Protein AF-A0A444XYI2-F1 (afdb_monomer)

Secondary structure (DSSP, 8-state):
-HHHHHHHHHHHHTT--TTTEEEE---SSHHHHHHHHHHHH--TT-------GGGT--S-S----------S-TTSSTT----TTS-EEEETT--

InterPro domains:
  IPR015421 Pyridoxal phosphate-dependent transferase, major domain [G3DSA:3.40.640.10] (1-85)
  IPR015424 Pyridoxal phosphate-dependent transferase [SSF53383] (3-74)
  IPR039429 Serine hydroxymethyltransferase-like domain [PF00464] (3-56)
  IPR049943 Serine hydroxymethyltransferase-like [PTHR11680] (3-56)

Radius of gyration: 14.8 Å; Cα contacts (8 Å, |Δi|>4): 77; chains: 1; bounding box: 29×27×4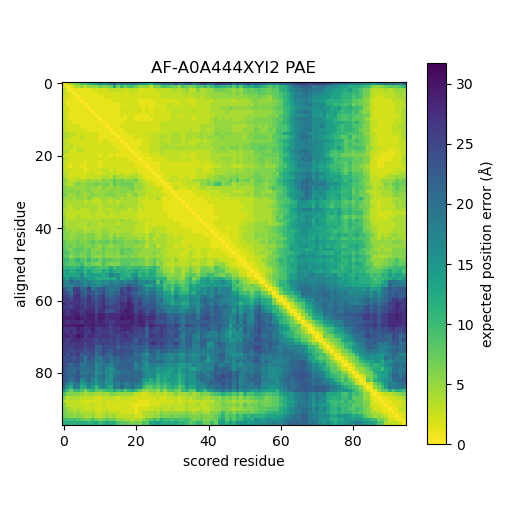8 Å

Structure (mmCIF, N/CA/C/O backbone):
data_AF-A0A444XYI2-F1
#
_entry.id   AF-A0A444XYI2-F1
#
loop_
_atom_site.group_PDB
_atom_site.id
_atom_site.type_symbol
_atom_site.label_atom_id
_atom_site.label_alt_id
_atom_site.label_comp_id
_atom_site.label_asym_id
_atom_site.label_entity_id
_atom_site.label_seq_id
_atom_site.pdbx_PDB_ins_code
_atom_site.Cartn_x
_atom_site.Cartn_y
_atom_site.Cartn_z
_atom_site.occupancy
_atom_site.B_iso_or_equiv
_atom_site.auth_seq_id
_atom_site.auth_comp_id
_atom_site.auth_asym_id
_atom_site.auth_atom_id
_atom_site.pdbx_PDB_model_num
ATOM 1 N N . MET A 1 1 ? 0.939 -4.984 20.996 1.00 64.62 1 MET A N 1
ATOM 2 C CA . MET A 1 1 ? -0.159 -4.058 21.359 1.00 64.62 1 MET A CA 1
ATOM 3 C C . MET A 1 1 ? -0.024 -2.742 20.590 1.00 64.62 1 MET A C 1
ATOM 5 O O . MET A 1 1 ? -1.009 -2.314 20.004 1.00 64.62 1 MET A O 1
ATOM 9 N N . GLU A 1 2 ? 1.195 -2.205 20.461 1.00 86.50 2 GLU A N 1
ATOM 10 C CA . GLU A 1 2 ? 1.514 -0.983 19.693 1.00 86.50 2 GLU A CA 1
ATOM 11 C C . GLU A 1 2 ? 1.149 -1.015 18.199 1.00 86.50 2 GLU A C 1
ATOM 13 O O . GLU A 1 2 ? 0.566 -0.064 17.685 1.00 86.50 2 GLU A O 1
ATOM 18 N N . GLU A 1 3 ? 1.411 -2.120 17.493 1.00 90.75 3 GLU A N 1
ATOM 19 C CA . GLU A 1 3 ? 1.153 -2.198 16.045 1.00 90.75 3 GLU A CA 1
ATOM 20 C C . GLU A 1 3 ? -0.328 -1.987 15.694 1.00 90.75 3 GLU A C 1
ATOM 22 O O . GLU A 1 3 ? -0.660 -1.187 14.824 1.00 90.75 3 GLU A O 1
ATOM 27 N N . ARG A 1 4 ? -1.242 -2.646 16.419 1.00 93.06 4 ARG A N 1
ATOM 28 C CA . ARG A 1 4 ? -2.691 -2.507 16.194 1.00 93.06 4 ARG A CA 1
ATOM 29 C C . ARG A 1 4 ? -3.179 -1.083 16.462 1.00 93.06 4 ARG A C 1
ATOM 31 O O . ARG A 1 4 ? -4.091 -0.612 15.786 1.00 93.06 4 ARG A O 1
ATOM 38 N N . LEU A 1 5 ? -2.578 -0.396 17.436 1.00 94.12 5 LEU A N 1
ATOM 39 C CA . LEU A 1 5 ? -2.879 1.006 17.715 1.00 94.12 5 LEU A CA 1
ATOM 40 C C . LEU A 1 5 ? -2.394 1.910 16.575 1.00 94.12 5 LEU A C 1
ATOM 42 O O . LEU A 1 5 ? -3.139 2.791 16.149 1.00 94.12 5 LEU A O 1
ATOM 46 N N . CYS A 1 6 ? -1.189 1.667 16.054 1.00 92.31 6 CYS A N 1
ATOM 47 C CA . CYS A 1 6 ? -0.647 2.384 14.901 1.00 92.31 6 CYS A CA 1
ATOM 48 C C . CYS A 1 6 ? -1.544 2.211 13.665 1.00 92.31 6 CYS A C 1
ATOM 50 O O . CYS A 1 6 ? -1.963 3.197 13.062 1.00 92.31 6 CYS A O 1
ATOM 52 N N . GLN A 1 7 ? -1.944 0.973 13.361 1.00 92.12 7 GLN A N 1
ATOM 53 C CA . GLN A 1 7 ? -2.864 0.666 12.263 1.00 92.12 7 GLN A CA 1
ATOM 54 C C . GLN A 1 7 ? -4.205 1.404 12.417 1.00 92.12 7 GLN A C 1
ATOM 56 O O . GLN A 1 7 ? -4.686 2.030 11.472 1.00 92.12 7 GLN A O 1
ATOM 61 N N . LYS A 1 8 ? -4.796 1.388 13.620 1.00 93.88 8 LYS A N 1
ATOM 62 C CA . LYS A 1 8 ? -6.051 2.100 13.898 1.00 93.88 8 LYS A CA 1
ATOM 63 C C . LYS A 1 8 ? -5.908 3.610 13.681 1.00 93.88 8 LYS A C 1
ATOM 65 O O . LYS A 1 8 ? -6.716 4.198 12.967 1.00 93.88 8 LYS A O 1
ATOM 70 N N . ARG A 1 9 ? -4.861 4.223 14.241 1.00 94.00 9 ARG A N 1
ATOM 71 C CA . ARG A 1 9 ? -4.593 5.664 14.100 1.00 94.00 9 ARG A CA 1
ATOM 72 C C . ARG A 1 9 ? -4.331 6.069 12.656 1.00 94.00 9 ARG A C 1
ATOM 74 O O . ARG A 1 9 ? -4.772 7.135 12.248 1.00 94.00 9 ARG A O 1
ATOM 81 N N . ALA A 1 10 ? -3.649 5.228 11.882 1.00 90.81 10 ALA A N 1
ATOM 82 C CA . ALA A 1 10 ? -3.421 5.477 10.467 1.00 90.81 10 ALA A CA 1
ATOM 83 C C . ALA A 1 10 ? -4.749 5.565 9.699 1.00 90.81 10 ALA A C 1
ATOM 85 O O . ALA A 1 10 ? -4.995 6.544 9.000 1.00 90.81 10 ALA A O 1
ATOM 86 N N . LEU A 1 11 ? -5.644 4.592 9.881 1.00 91.69 11 LEU A N 1
ATOM 87 C CA . LEU A 1 11 ? -6.957 4.609 9.228 1.00 91.69 11 LEU A CA 1
ATOM 88 C C . LEU A 1 11 ? -7.802 5.816 9.666 1.00 91.69 11 LEU A C 1
ATOM 90 O O . LEU A 1 11 ? -8.433 6.453 8.826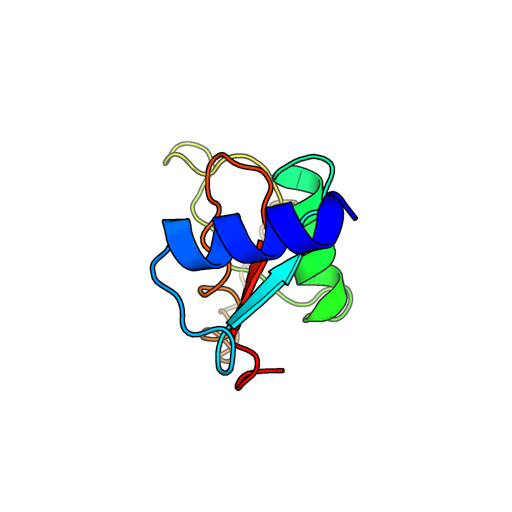 1.00 91.69 11 LEU A O 1
ATOM 94 N N . GLU A 1 12 ? -7.769 6.174 10.952 1.00 93.25 12 GLU A N 1
ATOM 95 C CA . GLU A 1 12 ? -8.454 7.361 11.480 1.00 93.25 12 GLU A CA 1
ATOM 96 C C . GLU A 1 12 ? -7.892 8.669 10.897 1.00 93.25 12 GLU A C 1
ATOM 98 O O . GLU A 1 12 ? -8.665 9.534 10.483 1.00 93.25 12 GLU A O 1
ATOM 103 N N . ALA A 1 13 ? -6.564 8.801 10.796 1.00 92.06 13 ALA A N 1
ATOM 104 C CA . ALA A 1 13 ? -5.896 9.984 10.250 1.00 92.06 13 ALA A CA 1
ATOM 105 C C . ALA A 1 13 ? -6.288 10.253 8.789 1.00 92.06 13 ALA A C 1
ATOM 107 O O . ALA A 1 13 ? -6.502 11.404 8.406 1.00 92.06 13 ALA A O 1
ATOM 108 N N . PHE A 1 14 ? -6.453 9.189 7.997 1.00 89.88 14 PHE A N 1
ATOM 109 C CA . PHE A 1 14 ? -6.906 9.270 6.604 1.00 89.88 14 PHE A CA 1
ATOM 110 C C . PHE A 1 14 ? -8.426 9.162 6.440 1.00 89.88 14 PHE A C 1
ATOM 112 O O . PHE A 1 14 ? -8.917 9.196 5.313 1.00 89.88 14 PHE A O 1
ATOM 119 N N . ARG A 1 15 ? -9.186 9.080 7.544 1.00 92.19 15 ARG A N 1
ATOM 120 C CA . ARG A 1 15 ? -10.656 8.964 7.557 1.00 92.19 15 ARG A CA 1
ATOM 121 C C . ARG A 1 15 ? -11.165 7.791 6.710 1.00 92.19 15 ARG A C 1
ATOM 123 O O . ARG A 1 15 ? -12.143 7.917 5.973 1.00 92.19 15 ARG A 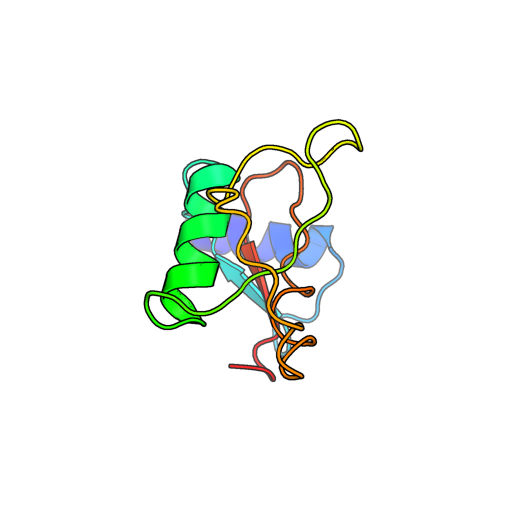O 1
ATOM 130 N N . LEU A 1 16 ? -10.484 6.652 6.801 1.00 91.56 16 LEU A N 1
ATOM 131 C CA . LEU A 1 16 ? -10.771 5.460 6.011 1.00 91.56 16 LEU A CA 1
ATOM 132 C C . LEU A 1 16 ? -11.622 4.455 6.789 1.00 91.56 16 LEU A C 1
ATOM 134 O O . LEU A 1 16 ? -11.424 4.231 7.980 1.00 91.56 16 LEU A O 1
ATOM 138 N N . ASP A 1 17 ? -12.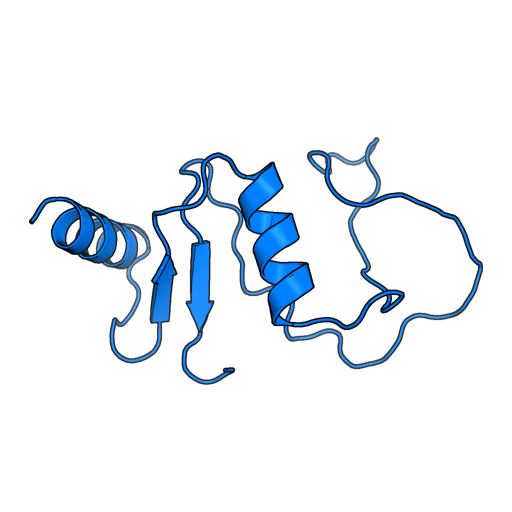551 3.813 6.080 1.00 93.12 17 ASP A N 1
ATOM 139 C CA . ASP A 1 17 ? -13.374 2.719 6.599 1.00 93.12 17 ASP A CA 1
ATOM 140 C C . ASP A 1 17 ? -12.521 1.441 6.764 1.00 93.12 17 ASP A C 1
ATOM 142 O O . ASP A 1 17 ? -12.062 0.899 5.749 1.00 93.12 17 ASP A O 1
ATOM 146 N N . PRO A 1 18 ? -12.333 0.913 7.991 1.00 92.62 18 PRO A N 1
ATOM 147 C CA . PRO A 1 18 ? -11.526 -0.286 8.233 1.00 92.62 18 PRO A CA 1
ATOM 148 C C . PRO A 1 18 ? -12.040 -1.554 7.535 1.00 92.62 18 PRO A C 1
ATOM 150 O O . PRO A 1 18 ? -11.273 -2.502 7.355 1.00 92.62 18 PRO A O 1
ATOM 153 N N . ALA A 1 19 ? -13.320 -1.597 7.142 1.00 92.25 19 ALA A N 1
ATOM 154 C CA . ALA A 1 19 ? -13.880 -2.717 6.385 1.00 92.25 19 ALA A CA 1
ATOM 155 C C . ALA A 1 19 ? -13.429 -2.708 4.916 1.00 92.25 19 ALA A C 1
ATOM 157 O O . ALA A 1 19 ? -13.320 -3.761 4.290 1.00 92.25 19 ALA A O 1
ATOM 158 N N . LYS A 1 20 ? -13.149 -1.522 4.365 1.00 90.56 20 LYS A N 1
ATOM 159 C CA . LYS A 1 20 ? -12.740 -1.337 2.964 1.00 90.56 20 LYS A CA 1
ATOM 160 C C . LYS A 1 20 ? -11.239 -1.166 2.820 1.00 90.56 20 LYS A C 1
ATOM 162 O O . LYS A 1 20 ? -10.692 -1.560 1.801 1.00 90.56 20 LYS A O 1
ATOM 167 N N . TRP A 1 21 ? -10.570 -0.617 3.826 1.00 91.75 21 TRP A N 1
ATOM 168 C CA . TRP A 1 21 ? -9.151 -0.296 3.764 1.00 91.75 21 TRP A CA 1
ATOM 169 C C . TRP A 1 21 ? -8.335 -1.141 4.735 1.00 91.75 21 TRP A C 1
ATOM 171 O O . TRP A 1 21 ? -8.732 -1.439 5.864 1.00 91.75 21 TRP A O 1
ATOM 181 N N . GLY A 1 22 ? -7.185 -1.586 4.257 1.00 90.19 22 GLY A N 1
ATOM 182 C CA . GLY A 1 22 ? -6.136 -2.199 5.044 1.00 90.19 22 GLY A CA 1
ATOM 183 C C . GLY A 1 22 ? -4.958 -1.247 5.167 1.00 90.19 22 GLY A C 1
ATOM 184 O O . GLY A 1 22 ? -4.803 -0.308 4.383 1.00 90.19 22 GLY A O 1
ATOM 185 N N . VAL A 1 23 ? -4.136 -1.494 6.180 1.00 91.25 23 VAL A N 1
ATOM 186 C CA . VAL A 1 23 ? -2.925 -0.723 6.417 1.00 91.25 23 VAL A CA 1
ATOM 187 C C . VAL A 1 23 ? -1.790 -1.650 6.837 1.00 91.25 23 VAL A C 1
ATOM 189 O O . VAL A 1 23 ? -1.979 -2.511 7.696 1.00 91.25 23 VAL A O 1
ATOM 192 N N . ASN A 1 24 ? -0.621 -1.488 6.222 1.00 89.81 24 ASN A N 1
ATOM 193 C CA . ASN A 1 24 ? 0.625 -2.126 6.629 1.00 89.81 24 ASN A CA 1
ATOM 194 C C . ASN A 1 24 ? 1.583 -1.043 7.151 1.00 89.81 24 ASN A C 1
ATOM 196 O O . ASN A 1 24 ? 1.919 -0.101 6.438 1.00 89.81 24 ASN A O 1
ATOM 200 N N . VAL A 1 25 ? 1.980 -1.179 8.417 1.00 89.69 25 VAL A N 1
ATOM 201 C CA . VAL A 1 25 ? 2.811 -0.218 9.169 1.00 89.69 25 VAL A CA 1
ATOM 202 C C . VAL A 1 25 ? 4.245 -0.727 9.391 1.00 89.69 25 VAL A C 1
ATOM 204 O O . VAL A 1 25 ? 4.967 -0.183 10.215 1.00 89.69 25 VAL A O 1
ATOM 207 N N . GLN A 1 26 ? 4.628 -1.807 8.703 1.00 88.44 26 GLN A N 1
ATOM 208 C CA . GLN A 1 26 ? 5.940 -2.457 8.797 1.00 88.44 26 GLN A CA 1
ATOM 209 C C . GLN A 1 26 ? 7.022 -1.948 7.821 1.00 88.44 26 GLN A C 1
ATOM 211 O O . GLN A 1 26 ? 8.197 -2.214 8.090 1.00 88.44 26 GLN A O 1
ATOM 216 N N . PRO A 1 27 ? 6.717 -1.299 6.673 1.00 84.56 27 PRO A N 1
ATOM 217 C CA . PRO A 1 27 ? 7.771 -0.824 5.784 1.00 84.56 27 PRO A CA 1
ATOM 218 C C . PRO A 1 27 ? 8.723 0.148 6.485 1.00 84.56 27 PRO A C 1
ATOM 220 O O . PRO A 1 27 ? 8.29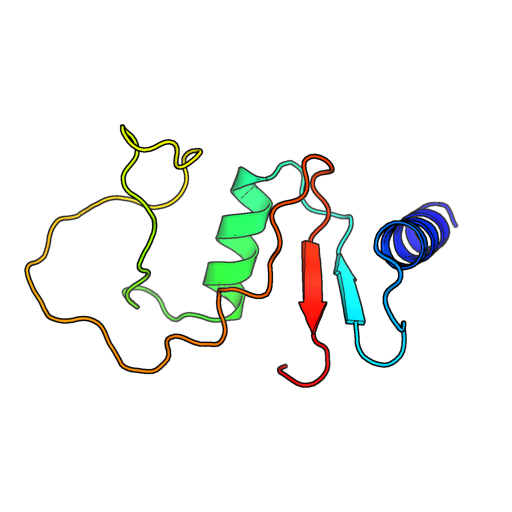3 1.091 7.133 1.00 84.56 27 PRO A O 1
ATOM 223 N N . LEU A 1 28 ? 10.026 -0.083 6.310 1.00 81.06 28 LEU A N 1
ATOM 224 C CA . LEU A 1 28 ? 11.090 0.685 6.972 1.00 81.06 28 LEU A CA 1
ATOM 225 C C . LEU A 1 28 ? 11.358 2.056 6.337 1.00 81.06 28 LEU A C 1
ATOM 227 O O . LEU A 1 28 ? 12.151 2.822 6.866 1.00 81.06 28 LEU A O 1
ATOM 231 N N . SER A 1 29 ? 10.832 2.287 5.133 1.00 81.25 29 SER A N 1
ATOM 232 C CA . SER A 1 29 ? 10.793 3.592 4.469 1.00 81.25 29 SER A CA 1
ATOM 233 C C . SER A 1 29 ? 9.903 3.543 3.229 1.00 81.25 29 SER A C 1
ATOM 235 O O . SER A 1 29 ? 9.484 2.469 2.779 1.00 81.25 29 SER A O 1
ATOM 237 N N . GLY A 1 30 ? 9.611 4.710 2.647 1.00 77.62 30 GLY A N 1
ATOM 238 C CA . GLY A 1 30 ? 8.795 4.809 1.430 1.00 77.62 30 GLY A CA 1
ATOM 239 C C . GLY A 1 30 ? 9.357 3.989 0.264 1.00 77.62 30 GLY A C 1
ATOM 240 O O . GLY A 1 30 ? 8.607 3.398 -0.511 1.00 77.62 30 GLY A O 1
ATOM 241 N N . SER A 1 31 ? 10.681 3.868 0.191 1.00 81.88 31 SER A N 1
ATOM 242 C CA . SER A 1 31 ? 11.358 3.138 -0.868 1.00 81.88 31 SER A CA 1
ATOM 243 C C . SER A 1 31 ? 11.108 1.607 -0.830 1.00 81.88 31 SER A C 1
ATOM 245 O O . SER A 1 31 ? 10.551 1.060 -1.788 1.00 81.88 31 SER A O 1
ATOM 247 N N . PRO A 1 32 ? 11.426 0.892 0.267 1.00 78.75 32 PRO A N 1
ATOM 248 C CA . PRO A 1 32 ? 11.008 -0.493 0.484 1.00 78.75 32 PRO A CA 1
ATOM 249 C C . PRO A 1 32 ? 9.494 -0.708 0.401 1.00 78.75 32 PRO A C 1
ATOM 251 O O . PRO A 1 32 ? 9.075 -1.745 -0.108 1.00 78.75 32 PRO A O 1
ATOM 254 N N . SER A 1 33 ? 8.681 0.256 0.854 1.00 82.88 33 SER A N 1
ATOM 255 C CA . SER A 1 33 ? 7.215 0.179 0.751 1.00 82.88 33 SER A CA 1
ATOM 256 C C . SER A 1 33 ? 6.769 0.026 -0.707 1.00 82.88 33 SER A C 1
ATOM 258 O O . SER A 1 33 ? 6.063 -0.924 -1.047 1.00 82.88 33 SER A O 1
ATOM 260 N N . ASN A 1 34 ? 7.288 0.869 -1.606 1.00 83.12 34 ASN A N 1
ATOM 261 C CA . ASN A 1 34 ? 7.002 0.781 -3.040 1.00 83.12 34 ASN A CA 1
ATOM 262 C C . ASN A 1 34 ? 7.429 -0.566 -3.636 1.00 83.12 34 ASN A C 1
ATOM 264 O O . ASN A 1 34 ? 6.666 -1.198 -4.368 1.00 83.12 34 ASN A O 1
ATOM 268 N N . PHE A 1 35 ? 8.631 -1.044 -3.301 1.00 82.25 35 PHE A N 1
ATOM 269 C CA . PHE A 1 35 ? 9.129 -2.315 -3.831 1.00 82.25 35 PHE A CA 1
ATOM 270 C C . PHE A 1 35 ? 8.288 -3.519 -3.375 1.00 82.25 35 PHE A C 1
ATOM 272 O O . PHE A 1 35 ? 8.035 -4.434 -4.164 1.00 82.25 35 PHE A O 1
ATOM 279 N N . GLN A 1 36 ? 7.806 -3.506 -2.128 1.00 85.06 36 GLN A N 1
ATOM 280 C CA . GLN A 1 36 ? 6.902 -4.534 -1.605 1.00 85.06 36 GLN A CA 1
ATOM 281 C C . GLN A 1 36 ? 5.568 -4.553 -2.362 1.00 85.06 36 GLN A C 1
ATOM 283 O O . GLN A 1 36 ? 5.091 -5.633 -2.708 1.00 85.06 36 GLN A O 1
ATOM 288 N N . VAL A 1 37 ? 5.001 -3.386 -2.694 1.00 83.94 37 VAL A N 1
ATOM 289 C CA . VAL A 1 37 ? 3.776 -3.293 -3.513 1.00 83.94 37 VAL A CA 1
ATOM 290 C C . VAL A 1 37 ? 3.989 -3.897 -4.892 1.00 83.94 37 VAL A C 1
ATOM 292 O O . VAL A 1 37 ? 3.175 -4.703 -5.343 1.00 83.94 37 VAL A O 1
ATOM 295 N N . TYR A 1 38 ? 5.085 -3.538 -5.561 1.00 84.31 38 TYR A N 1
ATOM 296 C CA . TYR A 1 38 ? 5.375 -4.069 -6.891 1.00 84.31 38 TYR A CA 1
ATOM 297 C C . TYR A 1 38 ? 5.565 -5.579 -6.857 1.00 84.31 38 TYR A C 1
ATOM 299 O O . TYR A 1 38 ? 4.985 -6.276 -7.677 1.00 84.31 38 TYR A O 1
ATOM 307 N N . THR A 1 39 ? 6.290 -6.096 -5.867 1.00 85.12 39 THR A N 1
ATOM 308 C CA . THR A 1 39 ? 6.486 -7.543 -5.704 1.00 85.12 39 THR A CA 1
ATOM 309 C C . THR A 1 39 ? 5.171 -8.276 -5.418 1.00 85.12 39 THR A C 1
ATOM 311 O O . THR A 1 39 ? 4.996 -9.410 -5.853 1.00 85.12 39 THR A O 1
ATOM 314 N N . ALA A 1 40 ? 4.232 -7.647 -4.703 1.00 84.94 40 ALA A N 1
ATOM 315 C CA . ALA A 1 40 ? 2.942 -8.252 -4.384 1.00 84.94 40 ALA A CA 1
ATOM 316 C C . ALA A 1 40 ? 1.969 -8.282 -5.575 1.00 84.94 40 ALA A C 1
ATOM 318 O O . ALA A 1 40 ? 1.162 -9.204 -5.681 1.00 84.94 40 ALA A O 1
ATOM 319 N N . LEU A 1 41 ? 2.014 -7.275 -6.452 1.00 83.75 41 LEU A N 1
ATOM 320 C CA . LEU A 1 41 ? 1.030 -7.105 -7.529 1.00 83.75 41 LEU A 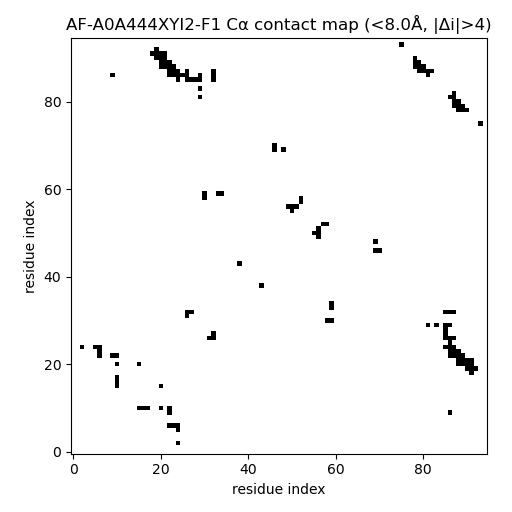CA 1
ATOM 321 C C . LEU A 1 41 ? 1.540 -7.503 -8.916 1.00 83.75 41 LEU A C 1
ATOM 323 O O . LEU A 1 41 ? 0.727 -7.773 -9.800 1.00 83.75 41 LEU A O 1
ATOM 327 N N . LEU A 1 42 ? 2.854 -7.492 -9.128 1.00 83.56 42 LEU A N 1
ATOM 328 C CA . LEU A 1 42 ? 3.472 -7.607 -10.442 1.00 83.56 42 LEU A CA 1
ATOM 329 C C . LEU A 1 42 ? 4.405 -8.811 -10.510 1.00 83.56 42 LEU A C 1
ATOM 331 O O . LEU A 1 42 ? 5.045 -9.202 -9.534 1.00 83.56 42 LEU A O 1
ATOM 335 N N . LYS A 1 43 ? 4.522 -9.380 -11.706 1.00 85.12 43 LYS A N 1
ATOM 336 C CA . LYS A 1 43 ? 5.551 -10.369 -12.014 1.00 85.12 43 LYS A CA 1
ATOM 337 C C . LYS A 1 43 ? 6.863 -9.665 -12.369 1.00 85.12 43 LYS A C 1
ATOM 339 O O . LYS A 1 43 ? 6.853 -8.517 -12.822 1.00 85.12 43 LYS A O 1
ATOM 344 N N . PRO A 1 44 ? 8.012 -10.349 -12.226 1.00 87.06 44 PRO A N 1
ATOM 345 C CA . PRO A 1 44 ? 9.265 -9.846 -12.769 1.00 87.06 44 PRO A CA 1
ATOM 346 C C . PRO A 1 44 ? 9.103 -9.440 -14.241 1.00 87.06 44 PRO A C 1
ATOM 348 O O . PRO A 1 44 ? 8.525 -10.186 -15.029 1.00 87.06 44 PRO A O 1
ATOM 351 N N . HIS A 1 45 ? 9.637 -8.269 -14.597 1.00 85.12 45 HIS A N 1
ATOM 352 C CA . HIS A 1 45 ? 9.564 -7.650 -15.933 1.00 85.12 45 HIS A CA 1
ATOM 353 C C . HIS A 1 45 ? 8.206 -7.068 -16.358 1.00 85.12 45 HIS A C 1
ATOM 355 O O . HIS A 1 45 ? 8.098 -6.555 -17.477 1.00 85.12 45 HIS A O 1
ATOM 361 N N . ASP A 1 46 ? 7.197 -7.071 -15.486 1.00 81.06 46 ASP A N 1
ATOM 362 C CA . ASP A 1 46 ? 6.002 -6.263 -15.715 1.00 81.06 46 ASP A CA 1
ATOM 363 C C . ASP A 1 46 ? 6.352 -4.768 -15.725 1.00 81.06 46 ASP A C 1
ATOM 365 O O . ASP A 1 46 ? 7.337 -4.309 -15.140 1.00 81.06 46 ASP A O 1
ATOM 369 N N . ARG A 1 47 ? 5.547 -3.989 -16.449 1.00 80.75 47 ARG A N 1
ATOM 370 C CA . ARG A 1 47 ? 5.826 -2.575 -16.716 1.00 80.75 47 ARG A CA 1
ATOM 371 C C . ARG A 1 47 ? 5.065 -1.670 -15.755 1.00 80.75 47 ARG A C 1
ATOM 373 O O . ARG A 1 47 ? 3.855 -1.808 -15.598 1.00 80.75 47 ARG A O 1
ATOM 380 N N . ILE A 1 48 ? 5.778 -0.701 -15.186 1.00 82.25 48 ILE A N 1
ATOM 381 C CA . ILE A 1 48 ? 5.250 0.337 -14.295 1.00 82.25 48 ILE A CA 1
ATOM 382 C C . ILE A 1 48 ? 5.424 1.684 -14.999 1.00 82.25 48 ILE A C 1
ATOM 384 O O . ILE A 1 48 ? 6.476 1.941 -15.583 1.00 82.25 48 ILE A O 1
ATOM 388 N N . MET A 1 49 ? 4.401 2.539 -14.961 1.00 82.19 49 MET A N 1
ATOM 389 C CA . MET A 1 49 ? 4.549 3.946 -15.340 1.00 82.19 49 MET A CA 1
ATOM 390 C C . MET A 1 49 ? 4.668 4.784 -14.073 1.00 82.19 49 MET A C 1
ATOM 392 O O . MET A 1 49 ? 3.868 4.628 -13.154 1.00 82.19 49 MET A O 1
ATOM 396 N N . ALA A 1 50 ? 5.662 5.662 -14.039 1.00 77.31 50 ALA A N 1
ATOM 397 C CA . ALA A 1 50 ? 5.887 6.610 -12.961 1.00 77.31 50 ALA A CA 1
ATOM 398 C C . ALA A 1 50 ? 6.240 7.977 -13.562 1.00 77.31 50 ALA A C 1
ATOM 400 O O . ALA A 1 50 ? 6.643 8.061 -14.725 1.00 77.31 50 ALA A O 1
ATOM 401 N N . LEU A 1 51 ? 6.053 9.043 -12.782 1.00 77.12 51 LEU A N 1
ATOM 402 C CA . LEU A 1 51 ? 6.460 10.389 -13.182 1.00 77.12 51 LEU A CA 1
ATOM 403 C C . LEU A 1 51 ? 7.987 10.450 -13.333 1.00 77.12 51 LEU A C 1
ATOM 405 O O . LEU A 1 51 ? 8.709 9.744 -12.642 1.00 77.12 51 LEU A O 1
ATOM 409 N N . ASP A 1 52 ? 8.497 11.277 -14.236 1.00 75.19 52 ASP A N 1
ATOM 410 C CA . ASP A 1 52 ? 9.944 11.387 -14.421 1.00 75.19 52 ASP A CA 1
ATOM 411 C C . ASP A 1 52 ? 10.616 12.120 -13.237 1.00 75.19 52 ASP A C 1
ATOM 413 O O . ASP A 1 52 ? 10.035 13.028 -12.635 1.00 75.19 52 ASP A O 1
ATOM 417 N N . LEU A 1 53 ? 11.853 11.738 -12.906 1.00 67.75 53 LEU A N 1
ATOM 418 C CA . LEU A 1 53 ? 12.623 12.251 -11.762 1.00 67.75 53 LEU A CA 1
ATOM 419 C C . LEU A 1 53 ? 12.788 13.789 -11.743 1.00 67.75 53 LEU A C 1
ATOM 421 O O . LEU A 1 53 ? 12.507 14.388 -10.704 1.00 67.75 53 LEU A O 1
ATOM 425 N N . PRO A 1 54 ? 13.167 14.476 -12.845 1.00 74.81 54 PRO A N 1
ATOM 426 C CA . PRO A 1 54 ? 13.251 15.942 -12.867 1.00 74.81 54 PRO A CA 1
ATOM 427 C C . PRO A 1 54 ? 11.903 16.642 -12.646 1.00 74.81 54 PRO A C 1
ATOM 429 O O . PRO A 1 54 ? 11.881 17.827 -12.328 1.00 74.81 54 PRO A O 1
ATOM 432 N N . HIS A 1 55 ? 10.787 15.922 -12.784 1.00 71.50 55 HIS A N 1
ATOM 433 C CA . HIS A 1 55 ? 9.442 16.443 -12.548 1.00 71.50 55 HIS A CA 1
ATOM 434 C C . HIS A 1 55 ? 8.917 16.137 -11.134 1.00 71.50 55 HIS A C 1
ATOM 436 O O . HIS A 1 55 ? 7.748 16.391 -10.854 1.00 71.50 55 HIS A O 1
ATOM 442 N N . GLY A 1 56 ? 9.768 15.635 -10.231 1.00 57.69 56 GLY A N 1
ATOM 443 C CA . GLY A 1 56 ? 9.456 15.516 -8.804 1.00 57.69 56 GLY A CA 1
ATOM 444 C C . GLY A 1 56 ? 9.100 14.111 -8.317 1.00 57.69 56 GLY A C 1
ATOM 445 O O . GLY A 1 56 ? 8.616 13.980 -7.192 1.00 57.69 56 GLY A O 1
ATOM 446 N N . LEU A 1 57 ? 9.337 13.052 -9.104 1.00 67.00 57 LEU A N 1
ATOM 447 C CA . LEU A 1 57 ? 9.227 11.690 -8.571 1.00 67.00 57 LEU A CA 1
ATOM 448 C C . LEU A 1 57 ? 10.330 11.442 -7.532 1.00 67.00 57 LEU A C 1
ATOM 450 O O . LEU A 1 57 ? 11.512 11.534 -7.843 1.00 67.00 57 LEU A O 1
ATOM 454 N N . THR A 1 58 ? 9.955 11.058 -6.312 1.00 53.94 58 THR A N 1
ATOM 455 C CA . THR A 1 58 ? 10.918 10.541 -5.333 1.00 53.94 58 THR A CA 1
ATOM 456 C C . THR A 1 58 ? 11.293 9.097 -5.689 1.00 53.94 58 THR A C 1
ATOM 458 O O . THR A 1 58 ? 10.431 8.276 -6.003 1.00 53.94 58 THR A O 1
ATOM 461 N N . SER A 1 59 ? 12.591 8.805 -5.731 1.00 53.53 59 SER A N 1
ATOM 462 C CA . SER A 1 59 ? 13.162 7.632 -6.403 1.00 53.53 59 SER A CA 1
ATOM 463 C C . SER A 1 59 ? 12.613 6.288 -5.887 1.00 53.53 59 SER A C 1
ATOM 465 O O . SER A 1 59 ? 12.866 5.911 -4.743 1.00 53.53 59 SER A O 1
ATOM 467 N N . ILE A 1 60 ? 11.902 5.546 -6.754 1.00 52.22 60 ILE A N 1
ATOM 468 C CA . ILE A 1 60 ? 12.050 4.092 -6.948 1.00 52.22 60 ILE A CA 1
ATOM 469 C C . ILE A 1 60 ? 11.375 3.618 -8.247 1.00 52.22 60 ILE A C 1
ATOM 471 O O . ILE A 1 60 ? 10.169 3.760 -8.406 1.00 52.22 60 ILE A O 1
ATOM 475 N N . VAL A 1 61 ? 12.215 3.104 -9.159 1.00 50.66 61 VAL A N 1
ATOM 476 C CA . VAL A 1 61 ? 12.127 1.987 -10.137 1.00 50.66 61 VAL A CA 1
ATOM 477 C C . VAL A 1 61 ? 13.075 2.318 -11.307 1.00 50.66 61 VAL A C 1
ATOM 479 O O . VAL A 1 61 ? 13.038 3.421 -11.848 1.00 50.66 61 VAL A O 1
ATOM 482 N N . ASP A 1 62 ? 13.942 1.361 -11.671 1.00 42.00 62 ASP A N 1
ATOM 483 C CA . ASP A 1 62 ? 14.947 1.448 -12.746 1.00 42.00 62 ASP A CA 1
ATOM 484 C C . ASP A 1 62 ? 14.321 1.850 -14.095 1.00 42.00 62 ASP A C 1
ATOM 486 O O . ASP A 1 62 ? 13.492 1.139 -14.671 1.00 42.00 62 ASP A O 1
ATOM 490 N N . HIS A 1 63 ? 14.746 3.003 -14.610 1.00 41.09 63 HIS A N 1
ATOM 491 C CA . HIS A 1 63 ? 14.289 3.579 -15.866 1.00 41.09 63 HIS A CA 1
ATOM 492 C C . HIS A 1 63 ? 15.041 2.961 -17.055 1.00 41.09 63 HIS A C 1
ATOM 494 O O . HIS A 1 63 ? 15.756 3.653 -17.784 1.00 41.09 63 HIS A O 1
ATOM 500 N N . ARG A 1 64 ? 14.878 1.657 -17.321 1.00 38.81 64 ARG A N 1
ATOM 501 C CA . ARG A 1 64 ? 15.295 1.124 -18.629 1.00 38.81 64 ARG A CA 1
ATOM 502 C C . ARG A 1 64 ? 14.258 1.473 -19.687 1.00 38.81 64 ARG A C 1
ATOM 504 O O . ARG A 1 64 ? 13.325 0.711 -19.943 1.00 38.81 64 ARG A O 1
ATOM 511 N N . ARG A 1 65 ? 14.472 2.632 -20.324 1.00 43.22 65 ARG A N 1
ATOM 512 C CA . ARG A 1 65 ? 13.879 3.049 -21.606 1.00 43.22 65 ARG A CA 1
ATOM 513 C C . ARG A 1 65 ? 13.763 1.853 -22.554 1.00 43.22 65 ARG A C 1
ATOM 515 O O . ARG A 1 65 ? 14.716 1.490 -23.236 1.00 43.22 65 ARG A O 1
ATOM 522 N N . THR A 1 66 ? 12.583 1.261 -22.640 1.00 41.62 66 THR A N 1
ATOM 523 C CA . THR A 1 66 ? 12.230 0.349 -23.725 1.00 41.62 66 THR A CA 1
ATOM 524 C C . THR A 1 66 ? 10.951 0.895 -24.335 1.00 41.62 66 THR A C 1
ATOM 526 O O . THR A 1 66 ? 9.909 0.929 -23.691 1.00 41.62 66 THR A O 1
ATOM 529 N N . GLY A 1 67 ? 11.059 1.427 -25.556 1.00 39.34 67 GLY A N 1
ATOM 530 C CA . GLY A 1 67 ? 10.003 2.139 -26.284 1.00 39.34 67 GLY A CA 1
ATOM 531 C C . GLY A 1 67 ? 8.818 1.266 -26.706 1.00 39.34 67 GLY A C 1
ATOM 532 O O . GLY A 1 67 ? 8.492 1.197 -27.886 1.00 39.34 67 GLY A O 1
ATOM 533 N N . ARG A 1 68 ? 8.165 0.579 -25.764 1.00 45.47 68 ARG A N 1
ATOM 534 C CA . ARG A 1 68 ? 6.939 -0.190 -25.993 1.00 45.47 68 ARG A CA 1
ATOM 535 C C . ARG A 1 68 ? 5.787 0.365 -25.159 1.00 45.47 68 ARG A C 1
ATOM 537 O O . ARG A 1 68 ? 5.898 0.497 -23.944 1.00 45.47 68 ARG A O 1
ATOM 544 N N . GLN A 1 69 ? 4.675 0.602 -25.856 1.00 38.62 69 GLN A N 1
ATOM 545 C CA . GLN A 1 69 ? 3.384 1.114 -25.376 1.00 38.62 69 GLN A CA 1
ATOM 546 C C . GLN A 1 69 ? 2.927 0.497 -24.033 1.00 38.62 69 GLN A C 1
ATOM 548 O O . GLN A 1 69 ? 3.132 -0.709 -23.827 1.00 38.62 69 GLN A O 1
ATOM 553 N N . PRO A 1 70 ? 2.298 1.283 -23.137 1.00 46.56 70 PRO A N 1
ATOM 554 C CA . PRO A 1 70 ? 1.861 0.827 -21.818 1.00 46.56 70 PRO A CA 1
ATOM 555 C C . PRO A 1 70 ? 0.709 -0.188 -21.877 1.00 46.56 70 PRO A C 1
ATOM 557 O O . PRO A 1 70 ? -0.130 -0.156 -22.774 1.00 46.56 70 PRO A O 1
ATOM 560 N N . HIS A 1 71 ? 0.679 -1.109 -20.906 1.00 40.97 71 HIS A N 1
ATOM 561 C CA . HIS A 1 71 ? -0.341 -2.157 -20.796 1.00 40.97 71 HIS A CA 1
ATOM 562 C C . HIS A 1 71 ? -1.599 -1.637 -20.058 1.00 40.97 71 HIS A C 1
ATOM 564 O O . HIS A 1 71 ? -1.456 -0.945 -19.047 1.00 40.97 71 HIS A O 1
ATOM 570 N N . PRO A 1 72 ? -2.826 -2.006 -20.483 1.00 40.28 72 PRO A N 1
ATOM 571 C CA . PRO A 1 72 ? -4.097 -1.460 -19.975 1.00 40.28 72 PRO A CA 1
ATOM 572 C C . PRO A 1 72 ? -4.481 -1.763 -18.509 1.00 40.28 72 PRO A C 1
ATOM 574 O O . PRO A 1 72 ? -5.546 -1.335 -18.072 1.00 40.28 72 PRO A O 1
ATOM 577 N N . TYR A 1 73 ? -3.655 -2.438 -17.700 1.00 42.41 73 TYR A N 1
ATOM 578 C CA . TYR A 1 73 ? -3.987 -2.756 -16.293 1.00 42.41 73 TYR A CA 1
ATOM 579 C C . TYR A 1 73 ? -3.631 -1.608 -15.327 1.00 42.41 73 TYR A C 1
ATOM 581 O O . TYR A 1 73 ? -3.066 -1.805 -14.255 1.00 42.41 73 TYR A O 1
ATOM 589 N N . HIS A 1 74 ? -3.966 -0.385 -15.733 1.00 42.72 74 HIS A N 1
ATOM 590 C CA . HIS A 1 74 ? -3.436 0.869 -15.196 1.00 42.72 74 HIS A CA 1
ATOM 591 C C . HIS A 1 74 ? -4.062 1.351 -13.872 1.00 42.72 74 HIS A C 1
ATOM 593 O O . HIS A 1 74 ? -3.707 2.414 -13.375 1.00 42.72 74 HIS A O 1
ATOM 599 N N . SER A 1 75 ? -4.997 0.599 -13.282 1.00 33.03 75 SER A N 1
ATOM 600 C CA . SER A 1 75 ? -5.860 1.085 -12.189 1.00 33.03 75 SER A CA 1
ATOM 601 C C . SER A 1 75 ? -5.607 0.469 -10.806 1.00 33.03 75 SER A C 1
ATOM 603 O O . SER A 1 75 ? -6.358 0.757 -9.874 1.00 33.03 75 SER A O 1
ATOM 605 N N . ARG A 1 76 ? -4.579 -0.380 -10.647 1.00 40.12 76 ARG A N 1
ATOM 606 C CA . ARG A 1 76 ? -4.276 -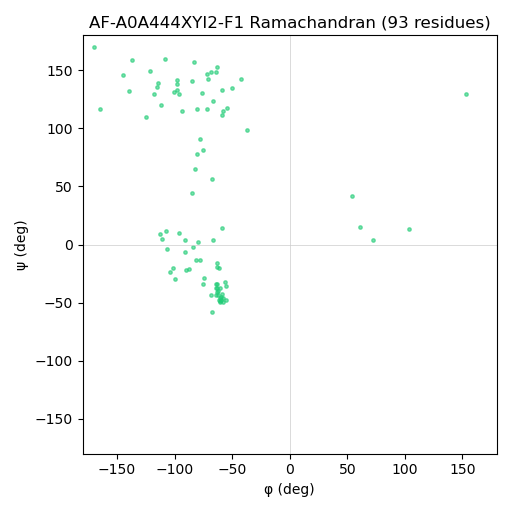1.050 -9.361 1.00 40.12 76 ARG A CA 1
ATOM 607 C C . ARG A 1 76 ? -3.119 -0.433 -8.570 1.00 40.12 76 ARG A C 1
ATOM 609 O O . ARG A 1 76 ? -3.033 -0.657 -7.373 1.00 40.12 76 ARG A O 1
ATOM 616 N N . ILE A 1 77 ? -2.246 0.336 -9.220 1.00 41.28 77 ILE A N 1
ATOM 617 C CA . ILE A 1 77 ? -1.017 0.873 -8.600 1.00 41.28 77 ILE A CA 1
ATOM 618 C C . ILE A 1 77 ? -1.269 2.220 -7.893 1.00 41.28 77 ILE A C 1
ATOM 620 O O . ILE A 1 77 ? -0.528 2.596 -6.993 1.00 41.28 77 ILE A O 1
ATOM 624 N N . LEU A 1 78 ? -2.339 2.932 -8.258 1.00 42.22 78 LEU A N 1
ATOM 625 C CA . LEU A 1 78 ? -2.584 4.318 -7.838 1.00 42.22 78 LEU A CA 1
ATOM 626 C C . LEU A 1 78 ? -3.258 4.490 -6.466 1.00 42.22 78 LEU A C 1
ATOM 628 O O . LEU A 1 78 ? -3.414 5.624 -6.026 1.00 42.22 78 LEU A O 1
ATOM 632 N N . ASP A 1 79 ? -3.616 3.409 -5.767 1.00 39.22 79 ASP A N 1
ATOM 633 C CA . ASP A 1 79 ? -4.249 3.523 -4.440 1.00 39.22 79 ASP A CA 1
ATOM 634 C C . ASP A 1 79 ? -3.244 3.520 -3.275 1.00 39.22 79 ASP A C 1
ATOM 636 O O . ASP A 1 79 ? -3.628 3.766 -2.132 1.00 39.22 79 ASP A O 1
ATOM 640 N N . ALA A 1 80 ? -1.956 3.285 -3.547 1.00 45.03 80 ALA A N 1
ATOM 641 C CA . ALA A 1 80 ? -0.896 3.461 -2.563 1.00 45.03 80 ALA A CA 1
ATOM 642 C C . ALA A 1 80 ? -0.532 4.951 -2.494 1.00 45.03 80 ALA A C 1
ATOM 644 O O . ALA A 1 80 ? 0.446 5.405 -3.088 1.00 45.03 80 ALA A O 1
ATOM 645 N N . LEU A 1 81 ? -1.358 5.741 -1.803 1.00 47.16 81 LEU A N 1
ATOM 646 C CA . LEU A 1 81 ? -0.988 7.106 -1.446 1.00 47.16 81 LEU A CA 1
ATOM 647 C C . LEU A 1 81 ? 0.287 7.033 -0.602 1.00 47.16 81 LEU A C 1
ATOM 649 O O . LEU A 1 81 ? 0.283 6.519 0.516 1.00 47.16 81 LEU A O 1
ATOM 653 N N . LEU A 1 82 ? 1.386 7.516 -1.174 1.00 43.53 82 LEU A N 1
ATOM 654 C CA . LEU A 1 82 ? 2.694 7.591 -0.541 1.00 43.53 82 LEU A CA 1
ATOM 655 C C . LEU A 1 82 ? 2.650 8.745 0.460 1.00 43.53 82 LEU A C 1
ATOM 657 O O . LEU A 1 82 ? 2.999 9.888 0.173 1.00 43.53 82 LEU A O 1
ATOM 661 N N . VAL A 1 83 ? 2.092 8.452 1.627 1.00 40.75 83 VAL A N 1
ATOM 662 C CA . VAL A 1 83 ? 2.031 9.385 2.743 1.00 40.75 83 VAL A CA 1
ATOM 663 C C . VAL A 1 83 ? 3.451 9.531 3.310 1.00 40.75 83 VAL A C 1
ATOM 665 O O . VAL A 1 83 ? 4.145 8.520 3.432 1.00 40.75 83 VAL A O 1
ATOM 668 N N . PRO A 1 84 ? 3.884 10.732 3.740 1.00 47.06 84 PRO A N 1
ATOM 669 C CA . PRO A 1 84 ? 5.168 10.976 4.422 1.00 47.06 84 PRO A CA 1
ATOM 670 C C . PRO A 1 84 ? 5.397 10.195 5.740 1.00 47.06 84 PRO A C 1
ATOM 672 O O . PRO A 1 84 ? 6.300 10.531 6.495 1.00 47.06 84 PRO A O 1
ATOM 675 N N . LEU A 1 85 ? 4.597 9.167 6.035 1.00 49.53 85 LEU A N 1
ATOM 676 C CA . LEU A 1 85 ? 4.615 8.394 7.276 1.00 49.53 85 LEU A CA 1
ATOM 677 C C . LEU A 1 85 ? 5.077 6.935 7.113 1.00 49.53 85 LEU A C 1
ATOM 679 O O . LEU A 1 85 ? 4.948 6.182 8.064 1.00 49.53 85 LEU A O 1
ATOM 683 N N . GLU A 1 86 ? 5.595 6.507 5.954 1.00 69.00 86 GLU A N 1
ATOM 684 C CA . GLU A 1 86 ? 6.058 5.110 5.733 1.00 69.00 86 GLU A CA 1
ATOM 685 C C . GLU A 1 86 ? 4.950 4.044 5.895 1.00 69.00 86 GLU A C 1
ATOM 687 O O . GLU A 1 86 ? 5.204 2.844 5.960 1.00 69.00 86 GLU A O 1
ATOM 692 N N . ILE A 1 87 ? 3.688 4.477 5.902 1.00 75.50 87 ILE A N 1
ATOM 693 C CA . ILE A 1 87 ? 2.513 3.625 6.066 1.00 75.50 87 ILE A CA 1
ATOM 694 C C . ILE A 1 87 ? 1.940 3.279 4.690 1.00 75.50 87 ILE A C 1
ATOM 696 O O . ILE A 1 87 ? 1.662 4.163 3.880 1.00 75.50 87 ILE A O 1
ATOM 700 N N . LEU A 1 88 ? 1.710 1.990 4.443 1.00 82.88 88 LEU A N 1
ATOM 701 C CA . LEU A 1 8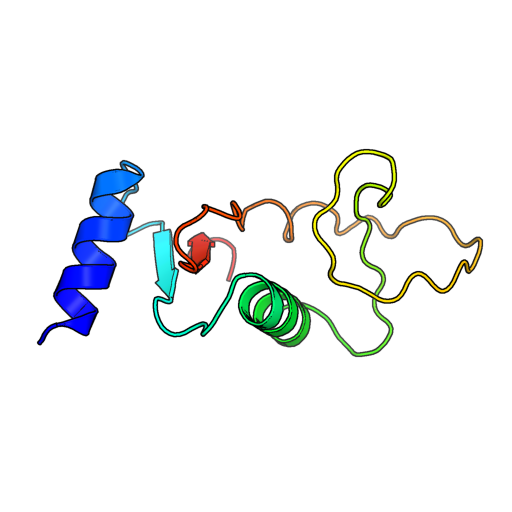8 ? 1.071 1.497 3.229 1.00 82.88 88 LEU A CA 1
ATOM 702 C C . LEU A 1 88 ? -0.438 1.342 3.446 1.00 82.88 88 LEU A C 1
ATOM 704 O O . LEU A 1 88 ? -0.866 0.466 4.195 1.00 82.88 88 LEU A O 1
ATOM 708 N N . LEU A 1 89 ? -1.245 2.130 2.741 1.00 85.06 89 LEU A N 1
ATOM 709 C CA . LEU A 1 89 ? -2.702 1.979 2.689 1.00 85.06 89 LEU A CA 1
ATOM 710 C C . LEU A 1 89 ? -3.106 1.215 1.426 1.00 85.06 89 LEU A C 1
ATOM 712 O O . LEU A 1 89 ? -2.559 1.463 0.354 1.00 85.06 89 LEU A O 1
ATOM 716 N N . PHE A 1 90 ? -4.058 0.290 1.541 1.00 85.50 90 PHE A N 1
ATOM 717 C CA . PHE A 1 90 ? -4.545 -0.488 0.400 1.00 85.50 90 PHE A CA 1
ATOM 718 C C . PHE A 1 90 ? -6.044 -0.784 0.495 1.00 85.50 90 PHE A C 1
ATOM 720 O O . PHE A 1 90 ? -6.584 -0.993 1.583 1.00 85.50 90 PHE A O 1
ATOM 727 N N . ASP A 1 91 ? -6.725 -0.828 -0.650 1.00 86.06 91 ASP A N 1
ATOM 728 C CA . ASP A 1 91 ? -8.145 -1.175 -0.731 1.00 86.06 91 ASP A CA 1
ATOM 729 C C . ASP A 1 91 ? -8.319 -2.700 -0.687 1.00 86.06 91 ASP A C 1
ATOM 731 O O . ASP A 1 91 ? -7.902 -3.421 -1.595 1.00 86.06 91 ASP A O 1
ATOM 735 N N . ARG A 1 92 ? -8.980 -3.200 0.359 1.00 82.38 92 ARG A N 1
ATOM 736 C CA . ARG A 1 92 ? -9.273 -4.628 0.557 1.00 82.38 92 ARG A CA 1
ATOM 737 C C . ARG A 1 92 ? -10.180 -5.203 -0.525 1.00 82.38 92 ARG A C 1
ATOM 739 O O . ARG A 1 92 ? -10.237 -6.413 -0.669 1.00 82.38 92 ARG A O 1
ATOM 746 N N . ARG A 1 93 ? -10.911 -4.363 -1.261 1.00 82.94 93 ARG A N 1
ATOM 747 C CA . ARG A 1 93 ? -11.825 -4.801 -2.328 1.00 82.94 93 ARG A CA 1
ATOM 748 C C . ARG A 1 93 ? -11.105 -5.093 -3.644 1.00 82.94 93 ARG A C 1
ATOM 750 O O . ARG A 1 93 ? -11.729 -5.615 -4.562 1.00 82.94 93 ARG A O 1
ATOM 757 N N . LYS A 1 94 ? -9.840 -4.675 -3.767 1.00 70.50 94 LYS A N 1
ATOM 758 C CA . LYS A 1 94 ?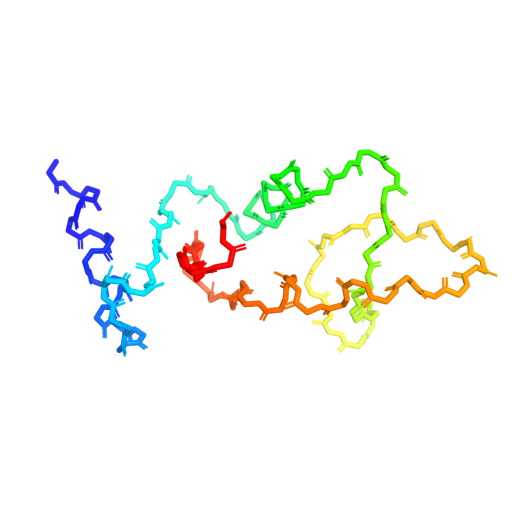 -9.019 -4.831 -4.978 1.00 70.50 94 LYS A CA 1
ATOM 759 C C . LYS A 1 94 ? -7.935 -5.907 -4.846 1.00 70.50 94 LYS A C 1
ATOM 761 O O . LYS A 1 94 ? -7.234 -6.156 -5.830 1.00 70.50 94 LYS A O 1
ATOM 766 N N . LEU A 1 95 ? -7.805 -6.500 -3.658 1.00 60.22 95 LEU A N 1
ATOM 767 C CA . LEU A 1 95 ? -7.056 -7.731 -3.404 1.00 60.22 95 LEU A CA 1
ATOM 768 C C . LEU A 1 95 ? -7.944 -8.938 -3.717 1.00 60.22 95 LEU A C 1
ATOM 770 O O . LEU A 1 95 ? -7.411 -9.894 -4.317 1.00 60.22 95 LEU A O 1
#

Mean predicted aligned error: 10.39 Å

Nearest PDB structures (foldseek):
  8dom-assembly1_B  TM=9.936E-01  e=1.451E-04  Glycine max
  7qx8-assembly3_K  TM=9.952E-01  e=2.422E-03  Arabidopsis thaliana
  7qx8-assembly2_E  TM=9.934E-01  e=2.422E-03  Arabidopsis thaliana
  7qx8-assembly3_I  TM=9.984E-01  e=2.594E-03  Arabidopsis thaliana
  7qx8-assembly1_A  TM=9.958E-01  e=3.187E-03  Arabidopsis thaliana

Organism: Arachis hypogaea (NCBI:txid3818)

Foldseek 3Di:
DVVVVVFVVVCVVVVHDPVFKGKDLPQPALASLLVVVCVVPHDPPADDDDDDVVVPDDDDDDPPDDPDDHDPPHPQSPPQPSPRRSMGMHTPVSD

pLDDT: mean 71.9, std 19.75, range [33.03, 94.12]

Solvent-accessible surface area (backbone atoms only — not comparable to full-atom values): 6339 Å² total; per-residue (Å²): 116,65,68,65,51,50,46,51,50,50,34,57,75,69,71,49,57,72,89,48,39,45,66,46,80,76,41,92,34,63,54,60,39,53,52,52,53,48,62,74,76,44,61,91,90,60,87,81,91,76,71,56,59,97,79,68,42,78,82,82,77,88,83,75,87,63,102,64,83,84,72,90,80,73,80,74,73,75,62,55,60,85,48,99,72,31,42,46,42,43,58,58,86,80,111

Sequence (95 aa):
MEERLCQKRALEAFRLDPAKWGVNVQPLSGSPSNFQVYTALLKPHDRIMALDLPHGLTSIVDHRRTGRQPHPYHSRILDALLVPLEILLFDRRKL